Protein AF-A0A261GKA3-F1 (afdb_monomer)

Mean predicted aligned error: 7.39 Å

Nearest PDB structures (foldseek):
  7s5c-assembly1_F  TM=7.230E-01  e=7.954E+00  Myxococcus xanthus
  7s5c-assembly1_J  TM=7.169E-01  e=9.018E+00  Myxococcus xanthus
  5ndw-assembly2_O5  TM=4.111E-01  e=4.813E+00  Saccharomyces cerevisiae S288C

pLDDT: mean 89.75, std 11.19, range [54.75, 98.25]

Secondary structure (DSSP, 8-state):
-PPPHHHHHHHHHHHHHHHHHHHT--GGGS-TTHHHHHHHHHHHHHHHHHHHHHHHHHHHHTSPP--------

Sequence (73 aa):
MAFSYKDLTYIRAALQNYEVSLSEVSEDECEEDEFSEIQDDIQYIERLLGLIEHKIKEYDSSGPSLSSVKRRT

Radius of gyration: 19.7 Å; Cα contacts (8 Å, |Δi|>4): 25; chains: 1; bounding box: 30×23×71 Å

Solvent-accessible surface area (backbone atoms only — not comparable to full-atom values): 4492 Å² total; per-residue (Å²): 134,83,82,50,74,68,52,48,53,51,52,46,55,51,47,53,53,49,43,53,59,58,71,70,61,53,63,92,79,42,57,98,61,52,44,58,52,50,54,54,48,42,58,50,44,54,54,52,44,54,52,45,51,51,51,51,49,53,56,64,71,67,51,86,80,83,74,82,80,78,78,85,126

Foldseek 3Di:
DDDDLVRLVVLLVVLVVLLVVLVPDDPVNDDPCGNVVSVVVNVVSVVVNVVSVVVNVVVVVPDDDPDDDPPDD

Structure (mmCIF, N/CA/C/O backbone):
data_AF-A0A261GKA3-F1
#
_entry.id   AF-A0A261GKA3-F1
#
loop_
_atom_site.group_PDB
_atom_site.id
_atom_site.type_symbol
_atom_site.label_atom_id
_atom_site.label_alt_id
_atom_site.label_comp_id
_atom_site.label_asym_id
_atom_site.label_entity_id
_atom_site.label_seq_id
_atom_site.pdbx_PDB_ins_code
_atom_site.Cartn_x
_atom_site.Cartn_y
_atom_site.Cartn_z
_atom_site.occupancy
_atom_site.B_iso_or_equiv
_atom_site.auth_seq_id
_atom_site.auth_comp_id
_atom_site.auth_asym_id
_atom_site.auth_atom_id
_atom_site.pdbx_PDB_model_num
ATOM 1 N N . MET A 1 1 ? -17.184 12.479 4.657 1.00 54.75 1 MET A N 1
ATOM 2 C CA . MET A 1 1 ? -17.476 11.245 5.421 1.00 54.75 1 MET A CA 1
ATOM 3 C C . MET A 1 1 ? -16.172 10.738 6.009 1.00 54.75 1 MET A C 1
ATOM 5 O O . MET A 1 1 ? -15.171 10.800 5.311 1.00 54.75 1 MET A O 1
ATOM 9 N N . ALA A 1 2 ? -16.160 10.309 7.271 1.00 83.38 2 ALA A N 1
ATOM 10 C CA . ALA A 1 2 ? -14.993 9.650 7.859 1.00 83.38 2 ALA A CA 1
ATOM 11 C C . ALA A 1 2 ? -15.023 8.153 7.510 1.00 83.38 2 ALA A C 1
ATOM 13 O O . ALA A 1 2 ? -16.099 7.557 7.520 1.00 83.38 2 ALA A O 1
ATOM 14 N N . PHE A 1 3 ? -13.867 7.567 7.194 1.00 90.56 3 PHE A N 1
ATOM 15 C CA . PHE A 1 3 ? -13.735 6.126 6.962 1.00 90.56 3 PHE A CA 1
ATOM 16 C C . PHE A 1 3 ? -13.905 5.356 8.272 1.00 90.56 3 PHE A C 1
ATOM 18 O O . PHE A 1 3 ? -13.383 5.775 9.304 1.00 90.56 3 PHE A O 1
ATOM 25 N N . SER A 1 4 ? -14.618 4.231 8.236 1.00 93.94 4 SER A N 1
ATOM 26 C CA . SER A 1 4 ? -14.715 3.320 9.376 1.00 93.94 4 SER A CA 1
ATOM 27 C C . SER A 1 4 ? -13.459 2.449 9.511 1.00 93.94 4 SER A C 1
ATOM 29 O O . SER A 1 4 ? -12.674 2.316 8.574 1.00 93.94 4 SER A O 1
ATOM 31 N N . TYR A 1 5 ? -13.294 1.783 10.659 1.00 92.88 5 TYR A N 1
ATOM 32 C CA . TYR A 1 5 ? -12.215 0.805 10.8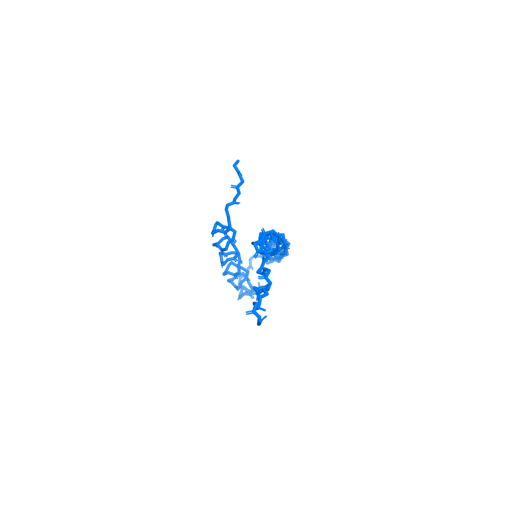66 1.00 92.88 5 TYR A CA 1
ATOM 33 C C . TYR A 1 5 ? -12.205 -0.305 9.802 1.00 92.88 5 TYR A C 1
ATOM 35 O O . TYR A 1 5 ? -11.154 -0.704 9.295 1.00 92.88 5 TYR A O 1
ATOM 43 N N . LYS A 1 6 ? -13.398 -0.784 9.430 1.00 94.69 6 LYS A N 1
ATOM 44 C CA . LYS A 1 6 ? -13.573 -1.800 8.390 1.00 94.69 6 LYS A CA 1
ATOM 45 C C . LYS A 1 6 ? -13.123 -1.270 7.028 1.00 94.69 6 LYS A C 1
ATOM 47 O O . LYS A 1 6 ? -12.400 -1.972 6.328 1.00 94.69 6 LYS A O 1
ATOM 52 N N . ASP A 1 7 ? -13.483 -0.030 6.693 1.00 96.75 7 ASP A N 1
ATOM 53 C CA . ASP A 1 7 ? -13.047 0.610 5.446 1.00 96.75 7 ASP A CA 1
ATOM 54 C C . ASP A 1 7 ? -11.524 0.746 5.411 1.00 96.75 7 ASP A C 1
ATOM 56 O O . ASP A 1 7 ? -10.899 0.332 4.443 1.00 96.75 7 ASP A O 1
ATOM 60 N N . LEU A 1 8 ? -10.909 1.235 6.495 1.00 96.19 8 LEU A N 1
ATOM 61 C CA . LEU A 1 8 ? -9.452 1.365 6.601 1.00 96.19 8 LEU A CA 1
ATOM 62 C C . LEU A 1 8 ? -8.736 0.021 6.423 1.00 96.19 8 LEU A C 1
ATOM 64 O O . LEU A 1 8 ? -7.702 -0.042 5.764 1.00 96.19 8 LEU A O 1
ATOM 68 N N . THR A 1 9 ? -9.304 -1.063 6.955 1.00 95.44 9 THR A N 1
ATOM 69 C CA . THR A 1 9 ? -8.744 -2.413 6.801 1.00 95.44 9 THR A CA 1
ATOM 70 C C . THR A 1 9 ? -8.786 -2.882 5.345 1.00 95.44 9 THR A C 1
ATOM 72 O O . THR A 1 9 ? -7.804 -3.447 4.861 1.00 95.44 9 THR A O 1
ATOM 75 N N . TYR A 1 10 ? -9.887 -2.629 4.630 1.00 97.44 10 TYR A N 1
ATOM 76 C CA . TYR A 1 10 ? -9.981 -2.963 3.207 1.00 97.44 10 TYR A CA 1
ATOM 77 C C . TYR A 1 10 ? -9.086 -2.090 2.338 1.00 97.44 10 TYR A C 1
ATOM 79 O O . TYR A 1 10 ? -8.444 -2.612 1.432 1.00 97.44 10 TYR A O 1
ATOM 87 N N . ILE A 1 11 ? -9.011 -0.789 2.622 1.00 97.31 11 ILE A N 1
ATOM 88 C CA . ILE A 1 11 ? -8.135 0.126 1.886 1.00 97.31 11 ILE A CA 1
ATOM 89 C C . ILE A 1 11 ? -6.675 -0.299 2.078 1.00 97.31 11 ILE A C 1
ATOM 91 O O . ILE A 1 11 ? -5.948 -0.383 1.094 1.00 97.31 11 ILE A O 1
ATOM 95 N N . ARG A 1 12 ? -6.256 -0.654 3.303 1.00 97.69 12 ARG A N 1
ATOM 96 C CA . ARG A 1 12 ? -4.912 -1.198 3.558 1.00 97.69 12 ARG A CA 1
ATOM 97 C C . ARG A 1 12 ? -4.630 -2.431 2.700 1.00 97.69 12 ARG A C 1
ATOM 99 O O . ARG A 1 12 ? -3.608 -2.471 2.031 1.00 97.69 12 ARG A O 1
ATOM 106 N N . ALA A 1 13 ? -5.536 -3.410 2.702 1.00 97.56 13 ALA A N 1
ATOM 107 C CA . ALA A 1 13 ? -5.357 -4.639 1.930 1.00 97.56 13 ALA A CA 1
ATOM 108 C C . ALA A 1 13 ? -5.289 -4.373 0.415 1.00 97.56 13 ALA A C 1
ATOM 110 O O . ALA A 1 13 ? -4.479 -4.976 -0.281 1.00 97.56 13 ALA A O 1
ATOM 111 N N . ALA A 1 14 ? -6.111 -3.450 -0.093 1.00 97.81 14 ALA A N 1
ATOM 112 C CA . ALA A 1 14 ? -6.074 -3.057 -1.497 1.00 97.81 14 ALA A CA 1
ATOM 113 C C . ALA A 1 14 ? -4.737 -2.399 -1.862 1.00 97.81 14 ALA A C 1
ATOM 115 O O . ALA A 1 14 ? -4.125 -2.787 -2.850 1.00 97.81 14 ALA A O 1
ATOM 116 N N . LEU A 1 15 ? -4.261 -1.453 -1.048 1.00 97.88 15 LEU A N 1
ATOM 117 C CA . LEU A 1 15 ? -2.984 -0.775 -1.271 1.00 97.88 15 LEU A CA 1
ATOM 118 C C . LEU A 1 15 ? -1.793 -1.737 -1.219 1.00 97.88 15 LEU A C 1
ATOM 120 O O . LEU A 1 15 ? -0.926 -1.640 -2.073 1.00 97.88 15 LEU A O 1
ATOM 124 N N . GLN A 1 16 ? -1.780 -2.693 -0.285 1.00 97.69 16 GLN A N 1
ATOM 125 C CA . GLN A 1 16 ? -0.748 -3.738 -0.234 1.00 97.69 16 GLN A CA 1
ATOM 126 C C . GLN A 1 16 ? -0.739 -4.588 -1.510 1.00 97.69 16 GLN A C 1
ATOM 128 O O . GLN A 1 16 ? 0.315 -4.863 -2.064 1.00 97.69 16 GLN A O 1
ATOM 133 N N . ASN A 1 17 ? -1.913 -4.968 -2.022 1.00 97.62 17 ASN A N 1
ATOM 134 C CA . ASN A 1 17 ? -1.986 -5.718 -3.277 1.00 97.62 17 ASN A CA 1
ATOM 135 C C . ASN A 1 17 ? -1.496 -4.894 -4.479 1.00 97.62 17 ASN A C 1
ATOM 137 O O . ASN A 1 17 ? -0.858 -5.450 -5.372 1.00 97.62 17 ASN A O 1
ATOM 141 N N . TYR A 1 18 ? -1.797 -3.591 -4.516 1.00 96.12 18 TYR A N 1
ATOM 142 C CA . TYR A 1 18 ? -1.300 -2.699 -5.565 1.00 96.12 18 TYR A CA 1
ATOM 143 C C . TYR A 1 18 ? 0.216 -2.521 -5.495 1.00 96.12 18 TYR A C 1
ATOM 145 O O . TYR A 1 18 ? 0.866 -2.629 -6.526 1.00 96.12 18 TYR A O 1
ATOM 153 N N . GLU A 1 19 ? 0.776 -2.307 -4.305 1.00 96.94 19 GLU A N 1
ATOM 154 C CA . GLU A 1 19 ? 2.226 -2.182 -4.116 1.00 96.94 19 GLU A CA 1
ATOM 155 C C . GLU A 1 19 ? 2.964 -3.445 -4.572 1.00 96.94 19 GLU A C 1
ATOM 157 O O . GLU A 1 19 ? 3.875 -3.337 -5.388 1.00 96.94 19 GLU A O 1
ATOM 162 N N . VAL A 1 20 ? 2.496 -4.634 -4.173 1.00 96.44 20 VAL A N 1
ATOM 163 C CA . VAL A 1 20 ? 3.049 -5.907 -4.664 1.00 96.44 20 VAL A CA 1
ATOM 164 C C . VAL A 1 20 ? 2.985 -5.985 -6.190 1.00 96.44 20 VAL A C 1
ATOM 166 O O . VAL A 1 20 ? 4.003 -6.232 -6.828 1.00 96.44 20 VAL A O 1
ATOM 169 N N . SER A 1 21 ? 1.819 -5.714 -6.782 1.00 95.88 21 SER A N 1
ATOM 170 C CA . SER A 1 21 ? 1.635 -5.809 -8.238 1.00 95.88 21 SER A CA 1
ATOM 171 C C . SER A 1 21 ? 2.551 -4.855 -9.010 1.00 95.88 21 SER A C 1
ATOM 173 O O . SER A 1 21 ? 3.082 -5.225 -10.049 1.00 95.88 21 SER A O 1
ATOM 175 N N . LEU A 1 22 ? 2.744 -3.631 -8.510 1.00 94.94 22 LEU A N 1
ATOM 176 C CA . LEU A 1 22 ? 3.617 -2.641 -9.142 1.00 94.94 22 LEU A CA 1
ATOM 177 C C . LEU A 1 22 ? 5.099 -2.978 -8.946 1.00 94.94 22 LEU A C 1
ATOM 179 O O . LEU A 1 22 ? 5.895 -2.769 -9.854 1.00 94.94 22 LEU A O 1
ATOM 183 N N . SER A 1 23 ? 5.470 -3.546 -7.796 1.00 93.75 23 SER A N 1
ATOM 184 C CA . SER A 1 23 ? 6.851 -3.958 -7.511 1.00 93.75 23 SER A CA 1
ATOM 185 C C . SER A 1 23 ? 7.341 -5.133 -8.366 1.00 93.75 23 SER A C 1
ATOM 187 O O . SER A 1 23 ? 8.545 -5.360 -8.465 1.00 93.75 23 SER A O 1
ATOM 189 N N . GLU A 1 24 ? 6.418 -5.883 -8.974 1.00 95.62 24 GLU A N 1
ATOM 190 C CA . GLU A 1 24 ? 6.722 -6.987 -9.888 1.00 95.62 24 GLU A CA 1
ATOM 191 C C . GLU A 1 24 ? 7.001 -6.514 -11.324 1.00 95.62 24 GLU A C 1
ATOM 193 O O . GLU A 1 24 ? 7.506 -7.300 -12.127 1.00 95.62 24 GLU A O 1
ATOM 198 N N . VAL A 1 25 ? 6.702 -5.251 -11.655 1.00 94.31 25 VAL A N 1
ATOM 199 C CA . VAL A 1 25 ? 6.942 -4.695 -12.992 1.00 94.31 25 VAL A CA 1
ATOM 200 C C . VAL A 1 25 ? 8.440 -4.472 -13.213 1.00 94.31 25 VAL A C 1
ATOM 202 O O . VAL A 1 25 ? 9.124 -3.874 -12.382 1.00 94.31 25 VAL A O 1
ATOM 205 N N . SER A 1 26 ? 8.949 -4.943 -14.354 1.00 92.69 26 SER A N 1
ATOM 206 C CA . SER A 1 26 ? 10.342 -4.750 -14.767 1.00 92.69 26 SER A CA 1
ATOM 207 C C . SER A 1 26 ? 10.507 -3.491 -15.620 1.00 92.69 26 SER A C 1
ATOM 209 O O . SER A 1 26 ? 9.674 -3.211 -16.479 1.00 92.69 26 SER A O 1
ATOM 211 N N . GLU A 1 27 ? 11.625 -2.780 -15.454 1.00 91.12 27 GLU A N 1
ATOM 212 C CA . G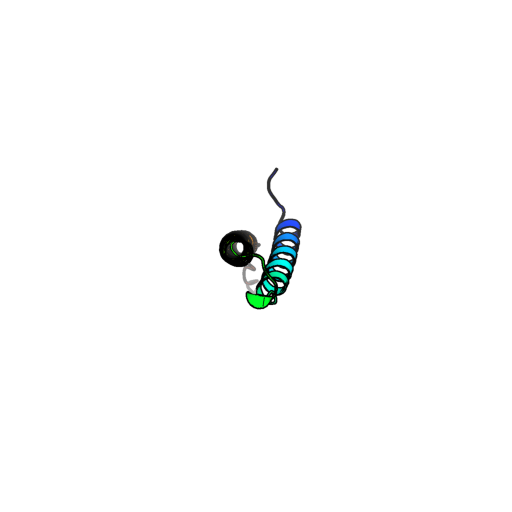LU A 1 27 ? 11.997 -1.634 -16.301 1.00 91.12 27 GLU A CA 1
ATOM 213 C C . GLU A 1 27 ? 12.065 -2.024 -17.786 1.00 91.12 27 GLU A C 1
ATOM 215 O O . GLU A 1 27 ? 11.606 -1.276 -18.642 1.00 91.12 27 GLU A O 1
ATOM 220 N N . ASP A 1 28 ? 12.537 -3.239 -18.087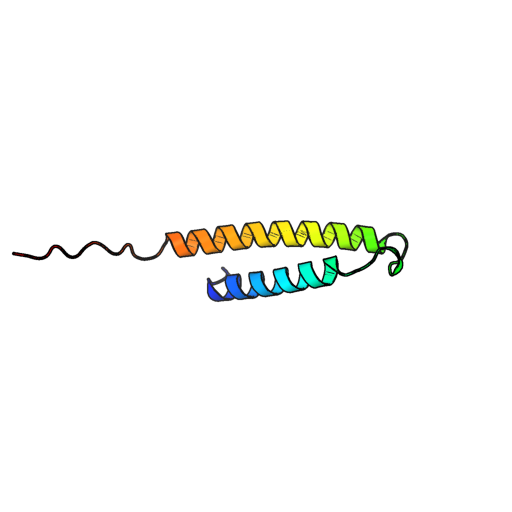 1.00 93.56 28 ASP A N 1
ATOM 221 C CA . ASP A 1 28 ? 12.632 -3.767 -19.457 1.00 93.56 28 ASP A CA 1
ATOM 222 C C . ASP A 1 28 ? 11.262 -3.946 -20.148 1.00 93.56 28 ASP A C 1
ATOM 224 O O . ASP A 1 28 ? 11.199 -4.126 -21.366 1.00 93.56 28 ASP A O 1
ATOM 228 N N . GLU A 1 29 ? 10.169 -3.954 -19.378 1.00 91.31 29 GLU A N 1
ATOM 229 C CA . GLU A 1 29 ? 8.794 -4.116 -19.869 1.00 91.31 29 GLU A CA 1
ATOM 230 C C . GLU A 1 29 ? 8.058 -2.776 -20.037 1.00 91.31 29 GLU A C 1
ATOM 232 O O . GLU A 1 29 ? 6.913 -2.773 -20.488 1.00 91.31 29 GLU A O 1
ATOM 237 N N . CYS A 1 30 ? 8.710 -1.659 -19.700 1.00 90.31 30 CYS A N 1
ATOM 238 C CA . CYS A 1 30 ? 8.120 -0.323 -19.653 1.00 90.31 30 CYS A CA 1
ATOM 239 C C . CYS A 1 30 ? 8.616 0.578 -20.795 1.00 90.31 30 CYS A C 1
ATOM 241 O O . CYS A 1 30 ? 9.720 0.410 -21.321 1.00 90.31 30 CYS A O 1
ATOM 243 N N . GLU A 1 31 ? 7.820 1.586 -21.154 1.00 91.50 31 GLU A N 1
ATOM 244 C CA . GLU A 1 31 ? 8.305 2.712 -21.967 1.00 91.50 31 GLU A CA 1
ATOM 245 C C . GLU A 1 31 ? 9.256 3.629 -21.153 1.00 91.50 31 GLU A C 1
ATOM 247 O O . GLU A 1 31 ? 9.272 3.564 -19.924 1.00 91.50 31 GLU A O 1
ATOM 252 N N . GLU A 1 32 ? 10.056 4.482 -21.822 1.00 81.69 32 GLU A N 1
ATOM 253 C CA . GLU A 1 32 ? 11.185 5.245 -21.221 1.00 81.69 32 GLU A CA 1
ATOM 254 C C . GLU A 1 32 ? 10.853 5.968 -19.897 1.00 81.69 32 GLU A C 1
ATOM 256 O O . GLU A 1 32 ? 11.702 6.011 -19.007 1.00 81.69 32 GLU A O 1
ATOM 261 N N . ASP A 1 33 ? 9.634 6.494 -19.746 1.00 90.88 33 ASP A N 1
ATOM 262 C CA . ASP A 1 33 ? 9.205 7.242 -18.554 1.00 90.88 33 ASP A CA 1
ATOM 263 C C . ASP A 1 33 ? 8.245 6.448 -17.642 1.00 90.88 33 ASP A C 1
ATOM 265 O O . ASP A 1 33 ? 8.075 6.782 -16.467 1.00 90.88 33 ASP A O 1
ATOM 269 N N . GLU A 1 34 ? 7.648 5.364 -18.144 1.00 94.06 34 GLU A N 1
ATOM 270 C CA . GLU A 1 34 ? 6.591 4.611 -17.453 1.00 94.06 34 GLU A CA 1
ATOM 271 C C . GLU A 1 34 ? 7.122 3.926 -16.188 1.00 94.06 34 GLU A C 1
ATOM 273 O O . GLU A 1 34 ? 6.468 3.937 -15.144 1.00 94.06 34 GLU A O 1
ATOM 278 N N . PHE A 1 35 ? 8.351 3.399 -16.229 1.00 94.44 35 PHE A N 1
ATOM 279 C CA . PHE A 1 35 ? 8.945 2.774 -15.048 1.00 94.44 35 PHE A CA 1
ATOM 280 C C . PHE A 1 35 ? 9.166 3.785 -13.915 1.00 94.44 35 PHE A C 1
ATOM 282 O O . PHE A 1 35 ? 8.917 3.476 -12.750 1.00 94.44 35 PHE A O 1
ATOM 289 N N . SER A 1 36 ? 9.591 5.011 -14.242 1.00 95.19 36 SER A N 1
ATOM 290 C CA . SER A 1 36 ? 9.764 6.070 -13.243 1.00 95.19 36 SER A CA 1
ATOM 291 C C . SER A 1 36 ? 8.428 6.474 -12.617 1.00 95.19 36 SER A C 1
ATOM 293 O O . SER A 1 36 ? 8.366 6.679 -11.406 1.00 95.19 36 SER A O 1
ATOM 295 N N . GLU A 1 37 ? 7.362 6.560 -13.414 1.00 96.38 37 GLU A N 1
ATOM 296 C CA . GLU A 1 37 ? 6.009 6.841 -12.918 1.00 96.38 37 GLU A CA 1
ATOM 297 C C . GLU A 1 37 ? 5.520 5.735 -11.968 1.00 96.38 37 GLU A C 1
ATOM 299 O O . GLU A 1 37 ? 4.994 6.027 -10.893 1.00 96.38 37 GLU A O 1
ATOM 304 N N . ILE A 1 38 ? 5.787 4.466 -12.295 1.00 96.06 38 ILE A N 1
ATOM 305 C CA . ILE A 1 38 ? 5.477 3.325 -11.422 1.00 96.06 38 ILE A CA 1
ATOM 306 C C . ILE A 1 38 ? 6.230 3.421 -10.087 1.00 96.06 38 ILE A C 1
ATOM 308 O O . ILE A 1 38 ? 5.648 3.166 -9.031 1.00 96.06 38 ILE A O 1
ATOM 312 N N . GLN A 1 39 ? 7.506 3.821 -10.096 1.00 95.81 39 GLN A N 1
ATOM 313 C CA . GLN A 1 39 ? 8.269 4.021 -8.856 1.00 95.81 39 GLN A CA 1
ATOM 314 C C . GLN A 1 39 ? 7.692 5.158 -7.996 1.00 95.81 39 GLN A C 1
ATOM 316 O O . GLN A 1 39 ? 7.623 5.032 -6.767 1.00 95.81 39 GLN A O 1
ATOM 321 N N . ASP A 1 40 ? 7.240 6.249 -8.616 1.00 96.88 40 ASP A N 1
ATOM 322 C CA . ASP A 1 40 ? 6.577 7.353 -7.914 1.00 96.88 40 ASP A CA 1
ATOM 323 C C . ASP A 1 40 ? 5.241 6.913 -7.290 1.00 96.88 40 ASP A C 1
ATOM 325 O O . ASP A 1 40 ? 4.938 7.264 -6.138 1.00 96.88 40 ASP A O 1
ATOM 329 N N . ASP A 1 41 ? 4.473 6.092 -8.009 1.00 96.88 41 ASP A N 1
ATOM 330 C CA . ASP A 1 41 ? 3.224 5.501 -7.529 1.00 96.88 41 ASP A CA 1
ATOM 331 C C . ASP A 1 41 ? 3.457 4.553 -6.346 1.00 96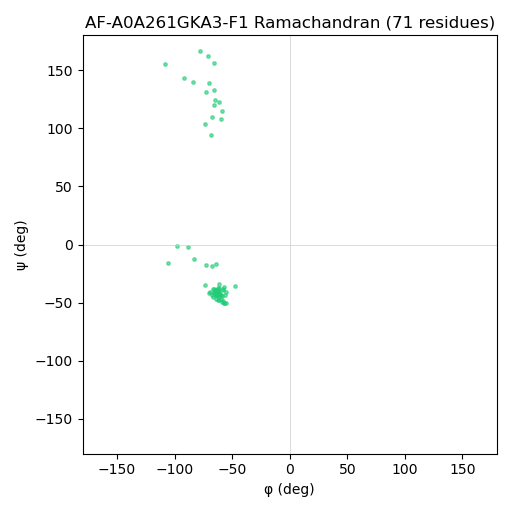.88 41 ASP A C 1
ATOM 333 O O . ASP A 1 41 ? 2.746 4.648 -5.339 1.00 96.88 41 ASP A O 1
ATOM 337 N N . ILE A 1 42 ? 4.489 3.703 -6.398 1.00 97.25 42 ILE A N 1
ATOM 338 C CA . ILE A 1 42 ? 4.888 2.844 -5.271 1.00 97.25 42 ILE A CA 1
ATOM 339 C C . ILE A 1 42 ? 5.181 3.702 -4.033 1.00 97.25 42 ILE A C 1
ATOM 341 O O . ILE A 1 42 ? 4.586 3.485 -2.974 1.00 97.25 42 ILE A O 1
ATOM 345 N N . GLN A 1 43 ? 6.003 4.751 -4.159 1.00 97.81 43 GLN A N 1
ATOM 346 C CA . GLN A 1 43 ? 6.294 5.657 -3.038 1.00 97.81 43 GLN A CA 1
ATOM 347 C C . GLN A 1 43 ? 5.040 6.367 -2.511 1.00 97.81 43 GLN A C 1
ATOM 349 O O . GLN A 1 43 ? 4.931 6.712 -1.327 1.00 97.81 43 GLN A O 1
ATOM 354 N N . TYR A 1 44 ? 4.086 6.686 -3.385 1.00 97.94 44 TYR A N 1
ATOM 355 C CA . TYR A 1 44 ? 2.815 7.259 -2.963 1.00 97.94 44 TYR A CA 1
ATOM 356 C C . TYR A 1 44 ? 1.970 6.249 -2.175 1.00 97.94 44 TYR A C 1
ATOM 358 O O . TYR A 1 44 ? 1.451 6.591 -1.106 1.00 97.94 44 TYR A O 1
ATOM 366 N N . ILE A 1 45 ? 1.897 4.999 -2.633 1.00 98.12 45 ILE A N 1
ATOM 367 C CA . ILE A 1 45 ? 1.190 3.912 -1.949 1.00 98.12 45 ILE A CA 1
ATOM 368 C C . ILE A 1 45 ? 1.799 3.633 -0.570 1.00 98.12 45 ILE A C 1
ATOM 370 O O . ILE A 1 45 ? 1.051 3.553 0.407 1.00 98.12 45 ILE A O 1
ATOM 374 N N . GLU A 1 46 ? 3.126 3.576 -0.444 1.00 97.62 46 GLU A N 1
ATOM 375 C CA . GLU A 1 46 ? 3.812 3.401 0.846 1.00 97.62 46 GLU A CA 1
ATOM 376 C C . GLU A 1 46 ? 3.422 4.493 1.857 1.00 97.62 46 GLU A C 1
ATOM 378 O O . GLU A 1 46 ? 3.110 4.221 3.023 1.00 97.62 46 GLU A O 1
ATOM 383 N N . ARG A 1 47 ? 3.361 5.752 1.402 1.00 98.25 47 ARG A N 1
ATOM 384 C CA . ARG A 1 47 ? 2.915 6.882 2.233 1.00 98.25 47 ARG A CA 1
ATOM 385 C C . ARG A 1 47 ? 1.458 6.723 2.669 1.00 98.25 47 ARG A C 1
ATOM 387 O O . ARG A 1 47 ? 1.135 6.991 3.829 1.00 98.25 47 ARG A O 1
ATOM 394 N N . LEU A 1 48 ? 0.575 6.277 1.774 1.00 98.00 48 LEU A N 1
ATOM 395 C CA . LEU A 1 48 ? -0.826 6.006 2.107 1.00 98.00 48 LEU A CA 1
ATOM 396 C C . LEU A 1 48 ? -0.971 4.855 3.109 1.00 98.00 48 LEU A C 1
ATOM 398 O O . LEU A 1 48 ? -1.771 4.965 4.042 1.00 98.00 48 LEU A O 1
ATOM 402 N N . LEU A 1 49 ? -0.184 3.787 2.959 1.00 97.88 49 LEU A N 1
ATOM 403 C CA . LEU A 1 49 ? -0.150 2.667 3.898 1.00 97.88 49 LEU A CA 1
ATOM 404 C C . LEU A 1 49 ? 0.229 3.139 5.301 1.00 97.88 49 LEU A C 1
ATOM 406 O O . LEU A 1 49 ? -0.525 2.885 6.242 1.00 97.88 49 LEU A O 1
ATOM 410 N N . GLY A 1 50 ? 1.302 3.924 5.436 1.00 97.38 50 GLY A N 1
ATOM 411 C CA . GLY A 1 50 ? 1.708 4.489 6.727 1.00 97.38 50 GLY A CA 1
ATOM 412 C C . GLY A 1 50 ? 0.619 5.354 7.380 1.00 97.38 50 GLY A C 1
ATOM 413 O O . GLY A 1 50 ? 0.379 5.266 8.587 1.00 97.38 50 GLY A O 1
ATOM 414 N N . LEU A 1 51 ? -0.111 6.150 6.588 1.00 97.12 51 LEU A N 1
ATOM 415 C CA . LEU A 1 51 ? -1.242 6.943 7.086 1.00 97.12 51 LEU A CA 1
ATOM 416 C C . LEU A 1 51 ? -2.403 6.069 7.574 1.00 97.12 51 LEU A C 1
ATOM 418 O O . LEU A 1 51 ? -3.023 6.373 8.597 1.00 97.12 51 LEU A O 1
ATOM 422 N N . ILE A 1 52 ? -2.726 4.997 6.854 1.00 96.56 52 ILE A N 1
ATOM 423 C CA . ILE A 1 52 ? -3.812 4.087 7.229 1.00 96.56 52 ILE A CA 1
ATOM 424 C C . ILE A 1 52 ? -3.443 3.286 8.472 1.00 96.56 52 ILE A C 1
ATOM 426 O O . ILE A 1 52 ? -4.275 3.158 9.368 1.00 96.56 52 ILE A O 1
ATOM 430 N N . GLU A 1 53 ? -2.209 2.799 8.569 1.00 95.75 53 GLU A N 1
ATOM 431 C CA . GLU A 1 53 ? -1.714 2.106 9.759 1.00 95.75 53 GLU A CA 1
ATOM 432 C C . GLU A 1 53 ? -1.780 2.993 10.998 1.00 95.75 53 GLU A C 1
ATOM 434 O O . GLU A 1 53 ? -2.261 2.552 12.045 1.00 95.75 53 GLU A O 1
ATOM 439 N N . HIS A 1 54 ? -1.388 4.263 10.871 1.00 95.38 54 HIS A N 1
ATOM 440 C CA . HIS A 1 54 ? -1.535 5.232 11.951 1.00 95.38 54 HIS A CA 1
ATOM 441 C C . HIS A 1 54 ? -2.998 5.366 12.391 1.00 95.38 54 HIS A C 1
ATOM 443 O O . HIS A 1 54 ? -3.298 5.259 13.579 1.00 95.38 54 HIS A O 1
ATOM 449 N N . LYS A 1 55 ? -3.927 5.537 11.443 1.00 94.00 55 LYS A N 1
ATOM 450 C CA . LYS A 1 55 ? -5.359 5.657 11.757 1.00 94.00 5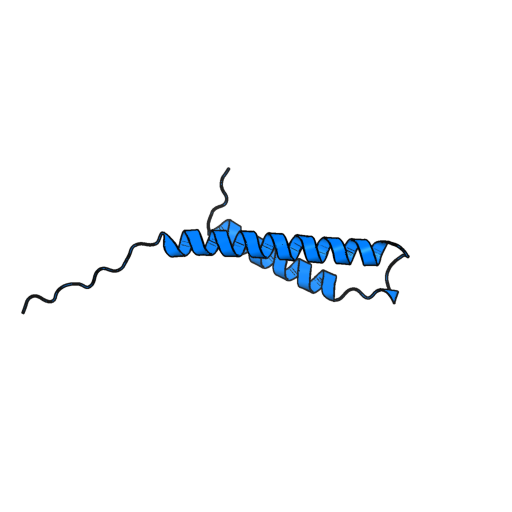5 LYS A CA 1
ATOM 451 C C . LYS A 1 55 ? -5.928 4.396 12.399 1.00 94.00 55 LYS A C 1
ATOM 453 O O . LYS A 1 55 ? -6.673 4.490 13.368 1.00 94.00 55 LYS A O 1
ATOM 458 N N . ILE A 1 56 ? -5.581 3.215 11.891 1.00 93.81 56 ILE A N 1
ATOM 459 C CA . ILE A 1 56 ? -5.990 1.934 12.485 1.00 93.81 56 ILE A CA 1
ATOM 460 C C . ILE A 1 56 ? -5.492 1.849 13.932 1.00 93.81 56 ILE A C 1
ATOM 462 O O . ILE A 1 56 ? -6.270 1.523 14.826 1.00 93.81 56 ILE A O 1
ATOM 466 N N . LYS A 1 57 ? -4.238 2.239 14.188 1.00 92.62 57 LYS A N 1
ATOM 467 C CA . LYS A 1 57 ? -3.663 2.265 15.536 1.00 92.62 57 LYS A CA 1
ATOM 468 C C . LYS A 1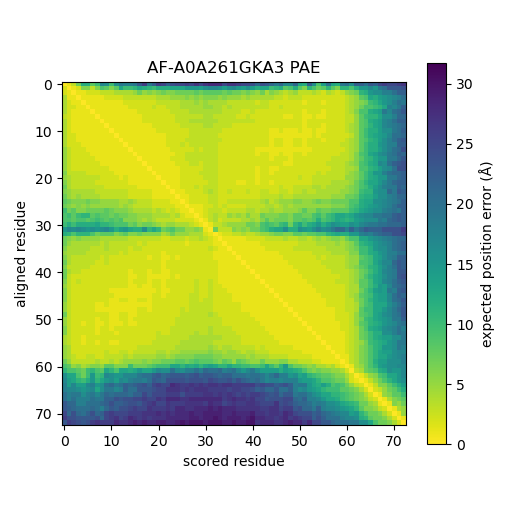 57 ? -4.392 3.229 16.475 1.00 92.62 57 LYS A C 1
ATOM 470 O O . LYS A 1 57 ? -4.559 2.911 17.653 1.00 92.62 57 LYS A O 1
ATOM 475 N N . GLU A 1 58 ? -4.836 4.389 15.989 1.00 91.38 58 GLU A N 1
ATOM 476 C CA . GLU A 1 58 ? -5.669 5.318 16.770 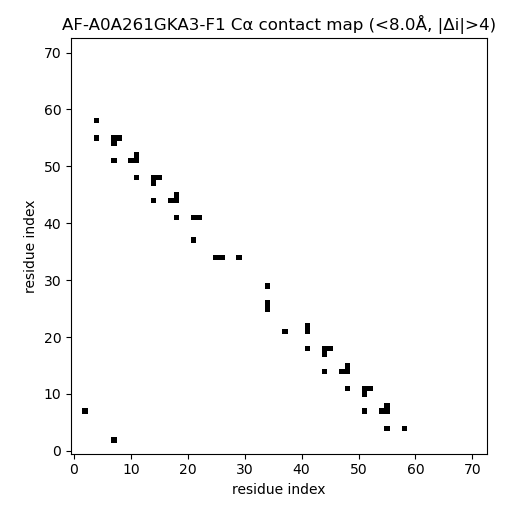1.00 91.38 58 GLU A CA 1
ATOM 477 C C . GLU A 1 58 ? -7.003 4.674 17.166 1.00 91.38 58 GLU A C 1
ATOM 479 O O . GLU A 1 58 ? -7.407 4.761 18.327 1.00 91.38 58 GLU A O 1
ATOM 484 N N . TYR A 1 59 ? -7.655 3.972 16.233 1.00 89.19 59 TYR A N 1
ATOM 485 C CA . TYR A 1 59 ? -8.871 3.212 16.524 1.00 89.19 59 TYR A CA 1
ATOM 486 C C . TYR A 1 59 ? -8.622 2.113 17.563 1.00 89.19 59 TYR A C 1
ATOM 488 O O . TYR A 1 59 ? -9.367 2.034 18.541 1.00 89.19 59 TYR A O 1
ATOM 496 N N . ASP A 1 60 ? -7.561 1.319 17.409 1.00 86.75 60 ASP A N 1
ATOM 497 C CA . ASP A 1 60 ? -7.218 0.247 18.353 1.00 86.75 60 ASP A CA 1
ATOM 498 C C . ASP A 1 60 ? -6.926 0.806 19.758 1.00 86.75 60 ASP A C 1
ATOM 500 O O . ASP A 1 60 ? -7.343 0.240 20.770 1.00 86.75 60 ASP A O 1
ATOM 504 N N . SER A 1 61 ? -6.274 1.970 19.827 1.00 83.44 61 SER A N 1
ATOM 505 C CA . SER A 1 61 ? -5.953 2.659 21.086 1.00 83.44 61 SER A CA 1
ATOM 506 C C . SER A 1 61 ? -7.176 3.293 21.762 1.00 83.44 61 SER A C 1
ATOM 508 O O . SER A 1 61 ? -7.127 3.604 22.950 1.00 83.44 61 SER A O 1
ATOM 510 N N . SER A 1 62 ? -8.274 3.486 21.025 1.00 77.69 62 SER A N 1
ATOM 511 C CA . SER A 1 62 ? -9.533 4.048 21.536 1.00 77.69 62 SER A CA 1
ATOM 512 C C . SER A 1 62 ? -10.494 3.001 22.120 1.00 77.69 62 SER A C 1
ATOM 514 O O . SER A 1 62 ? -11.566 3.350 22.621 1.00 77.69 62 SER A O 1
ATOM 516 N N . GLY A 1 63 ? -10.124 1.715 22.073 1.00 67.19 63 GLY A N 1
ATOM 517 C CA . GLY A 1 63 ? -10.931 0.620 22.605 1.00 67.19 63 GLY A CA 1
ATOM 518 C C . GLY A 1 63 ? -11.095 0.656 24.136 1.00 67.19 63 GLY A C 1
ATOM 519 O O . GLY A 1 63 ? -10.264 1.222 24.852 1.00 67.19 63 GLY A O 1
ATOM 520 N N . PRO A 1 64 ? -12.164 0.043 24.680 1.00 64.88 64 PRO A N 1
ATOM 521 C CA . PRO A 1 64 ? -12.393 -0.004 26.119 1.00 64.88 64 PRO A CA 1
ATOM 522 C C . PRO A 1 64 ? -11.249 -0.733 26.837 1.00 64.88 64 PRO A C 1
ATOM 524 O O . PRO A 1 64 ? -10.966 -1.902 26.580 1.00 64.88 64 PRO A O 1
ATOM 527 N N . SER A 1 65 ? -10.618 -0.038 27.783 1.00 65.62 65 SER A N 1
ATOM 528 C CA . SER A 1 65 ? -9.635 -0.623 28.694 1.00 65.62 65 SER A CA 1
ATOM 529 C C . SER A 1 65 ? -10.319 -1.644 29.604 1.00 65.62 65 SER A C 1
ATOM 531 O O . SER A 1 65 ? -11.244 -1.314 30.354 1.00 65.62 65 SER A O 1
ATOM 533 N N . LEU A 1 66 ? -9.873 -2.902 29.543 1.00 67.62 66 LEU A N 1
ATOM 534 C CA . LEU A 1 66 ? -10.320 -3.944 30.462 1.00 67.62 66 LEU A CA 1
ATOM 535 C C . LEU A 1 66 ? -9.783 -3.635 31.864 1.00 67.62 66 LEU A C 1
ATOM 537 O O . LEU A 1 66 ? -8.663 -3.998 32.220 1.00 67.62 66 LEU A O 1
ATOM 541 N N . SER A 1 67 ? -10.591 -2.957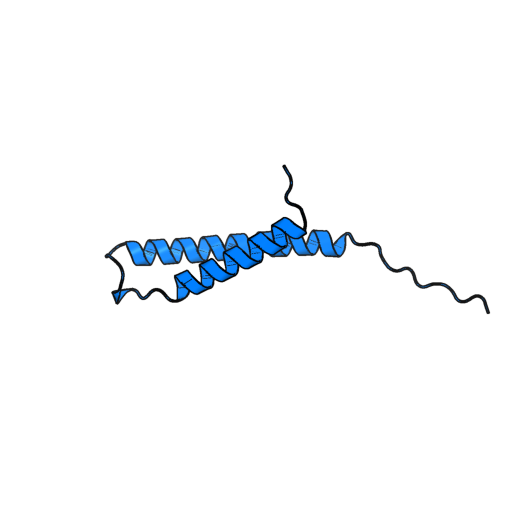 32.679 1.00 71.69 67 SER A N 1
ATOM 542 C CA . SER A 1 67 ? -10.283 -2.806 34.101 1.00 71.69 67 SER A CA 1
ATOM 543 C C . SER A 1 67 ? -10.337 -4.172 34.793 1.00 71.69 67 SER A C 1
ATOM 545 O O . SER A 1 67 ? -11.265 -4.959 34.595 1.00 71.69 67 SER A O 1
ATOM 547 N N . SER A 1 68 ? -9.314 -4.474 35.592 1.00 71.56 68 SER A N 1
ATOM 548 C CA . SER A 1 68 ? -9.238 -5.742 36.314 1.00 71.56 68 SER A CA 1
ATOM 549 C C . SER A 1 68 ? -10.370 -5.820 37.343 1.00 71.56 68 SER A C 1
ATOM 551 O O . SER A 1 68 ? -10.511 -4.941 38.198 1.00 71.56 68 SER A O 1
ATOM 553 N N . VAL A 1 69 ? -11.191 -6.869 37.269 1.00 77.12 69 VAL A N 1
ATOM 554 C CA . VAL A 1 69 ? -12.259 -7.109 38.245 1.00 77.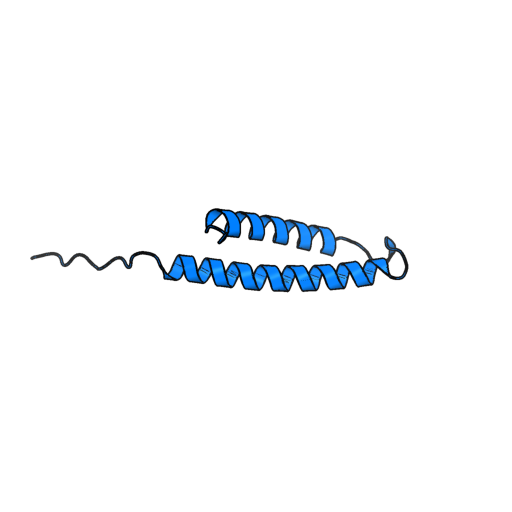12 69 VAL A CA 1
ATOM 555 C C . VAL A 1 69 ? -11.606 -7.451 39.583 1.00 77.12 69 VAL A C 1
ATOM 557 O O . VAL A 1 69 ? -11.031 -8.528 39.742 1.00 77.12 69 VAL A O 1
ATOM 560 N N . LYS A 1 70 ? -11.691 -6.546 40.569 1.00 70.88 70 LYS A N 1
ATOM 561 C CA . LYS A 1 70 ? -11.273 -6.850 41.946 1.00 70.88 70 LYS A CA 1
ATOM 562 C C . LYS A 1 70 ? -12.102 -8.030 42.460 1.00 70.88 70 LYS A C 1
ATOM 564 O O . LYS A 1 70 ? -13.285 -7.869 42.760 1.00 70.88 70 LYS A O 1
ATOM 569 N N . ARG A 1 71 ? -11.480 -9.207 42.595 1.00 64.00 71 ARG A N 1
ATOM 570 C CA . ARG A 1 71 ? -12.041 -10.306 43.393 1.00 64.00 71 ARG A CA 1
ATOM 571 C C . ARG A 1 71 ? -12.222 -9.793 44.820 1.00 64.00 71 ARG A C 1
ATOM 573 O O . ARG A 1 71 ? -11.243 -9.458 45.479 1.00 64.00 71 ARG A O 1
ATOM 580 N N . ARG A 1 72 ? -13.471 -9.710 45.280 1.00 62.22 72 ARG A N 1
ATOM 581 C CA . ARG A 1 72 ? -13.779 -9.594 46.708 1.00 62.22 72 ARG A CA 1
ATOM 582 C C . ARG A 1 72 ? -13.526 -10.967 47.331 1.00 62.22 72 ARG A C 1
ATOM 584 O O . ARG A 1 72 ? -14.296 -11.888 47.077 1.00 62.22 72 ARG A O 1
ATOM 591 N N . THR A 1 73 ? -12.408 -11.099 48.038 1.00 62.41 73 THR A N 1
ATOM 592 C CA . THR A 1 73 ? -12.201 -12.123 49.073 1.00 62.41 73 THR A CA 1
ATOM 593 C C . THR A 1 73 ? -12.855 -11.676 50.364 1.00 62.41 73 THR A C 1
ATOM 595 O O . THR A 1 73 ? -12.720 -10.466 50.663 1.00 62.41 73 THR A O 1
#